Protein AF-A0A3B9GZ99-F1 (afdb_monomer_lite)

Sequence (59 aa):
MASTGAARLILASASPRRQQLLAQIGIVPDAICPTDIDESRRKDESPRALAERLAREKA

InterPro domains:
  IPR003697 Nucleoside triphosphate pyrophosphatase Maf-like protein [PF02545] (8-59)
  IPR029001 Inosine triphosphate pyrophosphatase-like [G3DSA:3.90.950.10] (2-59)
  IPR029001 Inosine triphosphate pyrophosphatase-like [SSF52972] (8-59)

Secondary structure (DSSP, 8-state):
----PPPPPEE----HHHHHHHHHTT---SEE-------PPPTT--HHHHHHHHHHHH-

Foldseek 3Di:
DDPPDPDFFEAQDPDPVVQVVCVVVVHHGPYYHHDDDDLDDDPPQDPVNSVVVVVVVSD

Structure (mmCIF, N/CA/C/O backbone):
data_AF-A0A3B9GZ99-F1
#
_entry.id   AF-A0A3B9GZ99-F1
#
loop_
_atom_site.group_PDB
_atom_site.id
_atom_site.type_symbol
_atom_site.label_atom_id
_atom_site.label_alt_id
_atom_site.label_comp_id
_atom_site.label_asym_id
_atom_site.label_entity_id
_atom_site.label_seq_id
_atom_site.pdbx_PDB_ins_code
_atom_site.Cartn_x
_atom_site.Cartn_y
_atom_site.Cartn_z
_atom_site.occupancy
_atom_site.B_iso_or_equiv
_atom_site.auth_seq_id
_atom_site.auth_comp_id
_atom_site.auth_asym_id
_atom_site.auth_atom_id
_atom_site.pdbx_PDB_model_num
ATOM 1 N N . MET A 1 1 ? -15.617 28.734 14.191 1.00 41.47 1 MET A N 1
ATOM 2 C CA . MET A 1 1 ? -14.728 27.565 14.354 1.00 41.47 1 MET A CA 1
ATOM 3 C C . MET A 1 1 ? -15.336 26.433 13.548 1.00 41.47 1 MET A C 1
ATOM 5 O O . MET A 1 1 ? -16.369 25.917 13.951 1.00 41.47 1 MET A O 1
ATOM 9 N N . ALA A 1 2 ? -14.809 26.154 12.353 1.00 44.22 2 ALA A N 1
ATOM 10 C CA . ALA A 1 2 ? -15.332 25.075 11.523 1.00 44.22 2 ALA A CA 1
ATOM 11 C C . ALA A 1 2 ? -15.034 23.742 12.220 1.00 44.22 2 ALA A C 1
ATOM 13 O O . ALA A 1 2 ? -13.878 23.432 12.494 1.00 44.22 2 ALA A O 1
ATOM 14 N N . SER A 1 3 ? -16.085 22.998 12.556 1.00 48.09 3 SER A N 1
ATOM 15 C CA . SER A 1 3 ? -15.980 21.592 12.928 1.00 48.09 3 SER A CA 1
ATOM 16 C C . SER A 1 3 ? -15.433 20.844 11.715 1.00 48.09 3 SER A C 1
ATOM 18 O O . SER A 1 3 ? -16.161 20.590 10.755 1.00 48.09 3 SER A O 1
ATOM 20 N N . THR A 1 4 ? -14.133 20.557 11.709 1.00 52.94 4 THR A N 1
ATOM 21 C CA . THR A 1 4 ? -13.544 19.619 10.758 1.00 52.94 4 THR A CA 1
ATOM 22 C C . THR A 1 4 ? -14.024 18.237 11.180 1.00 52.94 4 THR A C 1
ATOM 24 O O . THR A 1 4 ? -13.395 17.582 12.008 1.00 52.94 4 THR A O 1
ATOM 27 N N . GLY A 1 5 ? -15.191 17.817 10.686 1.00 59.75 5 GLY A N 1
ATOM 28 C CA . GLY A 1 5 ? -15.609 16.423 10.802 1.00 59.75 5 GLY A CA 1
ATOM 29 C C . GLY A 1 5 ? -14.457 15.544 10.319 1.00 59.75 5 GLY A C 1
ATOM 30 O O . GLY A 1 5 ? -13.894 15.819 9.258 1.00 59.75 5 GLY A O 1
ATOM 31 N N . ALA A 1 6 ? -14.048 14.567 11.132 1.00 74.88 6 ALA A N 1
ATOM 32 C CA . ALA A 1 6 ? -12.912 13.707 10.825 1.00 74.88 6 ALA A CA 1
ATOM 33 C C . ALA A 1 6 ? -13.050 13.161 9.395 1.00 74.88 6 ALA A C 1
ATOM 35 O O . ALA A 1 6 ? -14.086 12.592 9.038 1.00 74.88 6 ALA A O 1
ATOM 36 N N . ALA A 1 7 ? -12.040 13.404 8.555 1.00 83.69 7 ALA A N 1
ATOM 37 C CA . ALA A 1 7 ? -12.041 12.907 7.188 1.00 83.69 7 ALA A CA 1
ATOM 38 C C . ALA A 1 7 ? -12.112 11.375 7.224 1.00 83.69 7 ALA A C 1
ATOM 40 O O . ALA A 1 7 ? -11.326 10.742 7.927 1.00 83.69 7 ALA A O 1
ATOM 41 N N . ARG A 1 8 ? -13.062 10.794 6.482 1.00 89.94 8 ARG A N 1
ATOM 42 C CA . ARG A 1 8 ? -13.221 9.339 6.409 1.00 89.94 8 ARG A CA 1
ATOM 43 C C . ARG A 1 8 ? -12.009 8.713 5.727 1.00 89.94 8 ARG A C 1
ATOM 45 O O . ARG A 1 8 ? -11.650 9.113 4.620 1.00 89.94 8 ARG A O 1
ATOM 52 N N . LEU A 1 9 ? -11.411 7.716 6.366 1.00 90.94 9 LEU A N 1
ATOM 53 C CA . LEU A 1 9 ? -10.317 6.931 5.818 1.00 90.94 9 LEU A CA 1
ATOM 54 C C . LEU A 1 9 ? -10.880 5.756 5.015 1.00 90.94 9 LEU A C 1
ATOM 56 O O . LEU A 1 9 ? -11.500 4.853 5.570 1.00 90.94 9 LEU A O 1
ATOM 60 N N . ILE A 1 10 ? -10.628 5.732 3.709 1.00 93.44 10 ILE A N 1
ATOM 61 C CA . ILE A 1 10 ? -11.095 4.666 2.815 1.00 93.44 10 ILE A CA 1
ATOM 62 C C . ILE A 1 10 ? -9.898 3.834 2.350 1.00 93.44 10 ILE A C 1
ATOM 64 O O . ILE A 1 10 ? -8.901 4.373 1.875 1.00 93.44 10 ILE A O 1
ATOM 68 N N . LEU A 1 11 ? -9.994 2.507 2.458 1.00 93.00 11 LEU A N 1
ATOM 69 C CA . LEU A 1 11 ? -9.001 1.583 1.917 1.00 93.00 11 LEU A CA 1
ATOM 70 C C . LEU A 1 11 ? -9.366 1.208 0.479 1.00 93.00 11 LEU A C 1
ATOM 72 O O . LEU A 1 11 ? -10.231 0.362 0.248 1.00 93.00 11 LEU A O 1
ATOM 76 N N . ALA A 1 12 ? -8.650 1.779 -0.486 1.00 93.81 12 ALA A N 1
ATOM 77 C CA . ALA A 1 12 ? -8.872 1.533 -1.908 1.00 93.81 12 ALA A CA 1
ATOM 78 C C . ALA A 1 12 ? -8.239 0.218 -2.421 1.00 93.81 12 ALA A C 1
ATOM 80 O O . ALA A 1 12 ? -7.503 0.179 -3.407 1.00 93.81 12 ALA A O 1
ATOM 81 N N . SER A 1 13 ? -8.397 -0.877 -1.673 1.00 89.69 13 SER A N 1
ATOM 82 C CA . SER A 1 13 ? -7.726 -2.149 -1.956 1.00 89.69 13 SER A CA 1
ATOM 83 C C . SER A 1 13 ? -8.532 -3.335 -1.441 1.00 89.69 13 SER A C 1
ATOM 85 O O . SER A 1 13 ? -8.762 -3.443 -0.242 1.00 89.69 13 SER A O 1
ATOM 87 N N . 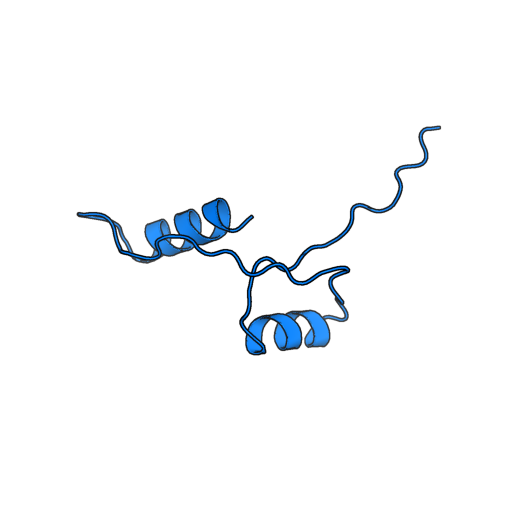ALA A 1 14 ? -8.807 -4.306 -2.317 1.00 87.62 14 ALA A N 1
ATOM 88 C CA . ALA A 1 14 ? -9.414 -5.589 -1.946 1.00 87.62 14 ALA A CA 1
ATOM 89 C C . ALA A 1 14 ? -8.477 -6.542 -1.175 1.00 87.62 14 ALA A C 1
ATOM 91 O O . ALA A 1 14 ? -8.917 -7.584 -0.706 1.00 87.62 14 ALA A O 1
ATOM 92 N N . SER A 1 15 ? -7.178 -6.239 -1.068 1.00 90.06 15 SER A N 1
ATOM 93 C CA . SER A 1 15 ? -6.203 -7.143 -0.441 1.00 90.06 15 SER A CA 1
ATOM 94 C C . SER A 1 15 ? -6.414 -7.272 1.079 1.00 90.06 15 SER A C 1
ATOM 96 O O . SER A 1 15 ? -6.164 -6.293 1.794 1.00 90.06 15 SER A O 1
ATOM 98 N N . PRO A 1 16 ? -6.730 -8.477 1.606 1.00 90.94 16 PRO A N 1
ATOM 99 C CA . PRO A 1 16 ? -6.871 -8.703 3.049 1.00 90.94 16 PRO A CA 1
ATOM 100 C C . PRO A 1 16 ? -5.586 -8.388 3.820 1.00 90.94 16 PRO A C 1
ATOM 102 O O . PRO A 1 16 ? -5.621 -7.899 4.946 1.00 90.94 16 PRO A O 1
ATOM 105 N N . ARG A 1 17 ? -4.425 -8.586 3.180 1.00 94.62 17 ARG A N 1
ATOM 106 C CA . ARG A 1 17 ? -3.119 -8.278 3.775 1.00 94.62 17 ARG A CA 1
ATOM 107 C C . ARG A 1 17 ? -2.952 -6.787 4.070 1.00 94.62 17 ARG A C 1
ATOM 109 O O . ARG A 1 17 ? -2.363 -6.440 5.086 1.00 94.62 17 ARG A O 1
ATOM 116 N N . ARG A 1 18 ? -3.486 -5.890 3.228 1.00 93.00 18 ARG A N 1
ATOM 117 C CA . ARG A 1 18 ? -3.408 -4.438 3.488 1.00 93.00 18 ARG A CA 1
ATOM 118 C C . ARG A 1 18 ? -4.277 -4.021 4.669 1.00 93.00 18 ARG A C 1
ATOM 120 O O . ARG A 1 18 ? -3.836 -3.214 5.478 1.00 93.00 18 ARG A O 1
ATOM 127 N N . GLN A 1 19 ? -5.464 -4.607 4.800 1.00 92.38 19 GLN A N 1
ATOM 128 C CA . GLN A 1 19 ? -6.312 -4.388 5.970 1.00 92.38 19 GLN A CA 1
ATOM 129 C C . GLN A 1 19 ? -5.613 -4.858 7.255 1.00 92.38 19 GLN A C 1
ATOM 131 O O . GLN A 1 19 ? -5.592 -4.129 8.240 1.00 92.38 19 GLN A O 1
ATOM 136 N N . GLN A 1 20 ? -4.981 -6.035 7.227 1.00 94.25 20 GLN A N 1
ATOM 137 C CA . GLN A 1 20 ? -4.219 -6.554 8.366 1.00 94.25 20 GLN A CA 1
ATOM 138 C C . GLN A 1 20 ? -3.038 -5.652 8.748 1.00 94.25 20 GLN A C 1
ATOM 140 O O . GLN A 1 20 ? -2.798 -5.451 9.933 1.00 94.25 20 GLN A O 1
ATOM 145 N N . LEU A 1 21 ? -2.313 -5.091 7.774 1.00 95.12 21 LEU A N 1
ATOM 146 C CA . LEU A 1 21 ? -1.214 -4.156 8.044 1.00 95.12 21 LEU A CA 1
ATOM 147 C C . LEU A 1 21 ? -1.700 -2.865 8.714 1.00 95.12 21 LEU A C 1
ATOM 149 O O . LEU A 1 21 ? -1.066 -2.397 9.653 1.00 95.12 21 LEU A O 1
ATOM 153 N N . LEU A 1 22 ? -2.833 -2.313 8.270 1.00 94.94 22 LEU A N 1
ATOM 154 C CA . LEU A 1 22 ? -3.449 -1.157 8.928 1.00 94.94 22 LEU A CA 1
ATOM 155 C C . LEU A 1 22 ? -3.901 -1.504 10.352 1.00 94.94 22 LEU A C 1
ATOM 157 O O . LEU A 1 22 ? -3.622 -0.756 11.288 1.00 94.94 22 LEU A O 1
ATOM 161 N N . ALA A 1 23 ? -4.505 -2.679 10.537 1.00 94.06 23 ALA A N 1
ATOM 162 C CA . ALA A 1 23 ? -4.926 -3.149 11.851 1.00 94.06 23 ALA A CA 1
ATOM 163 C C . ALA A 1 23 ? -3.742 -3.331 12.821 1.00 94.06 23 ALA A C 1
ATOM 165 O O . ALA A 1 23 ? -3.870 -3.005 13.998 1.00 94.06 23 ALA A O 1
ATOM 166 N N . GLN A 1 24 ? -2.576 -3.780 12.338 1.00 96.25 24 GLN A N 1
ATOM 167 C CA . GLN A 1 24 ? -1.357 -3.907 13.155 1.00 96.25 24 GLN A CA 1
ATOM 168 C C . GLN A 1 24 ? -0.879 -2.570 13.734 1.00 96.25 24 GLN A C 1
ATOM 170 O O . GLN A 1 24 ? -0.292 -2.556 14.813 1.00 96.25 24 GLN A O 1
ATOM 175 N N . ILE A 1 25 ? -1.146 -1.456 13.049 1.00 96.06 25 ILE A N 1
ATOM 176 C CA . ILE A 1 25 ? -0.821 -0.102 13.523 1.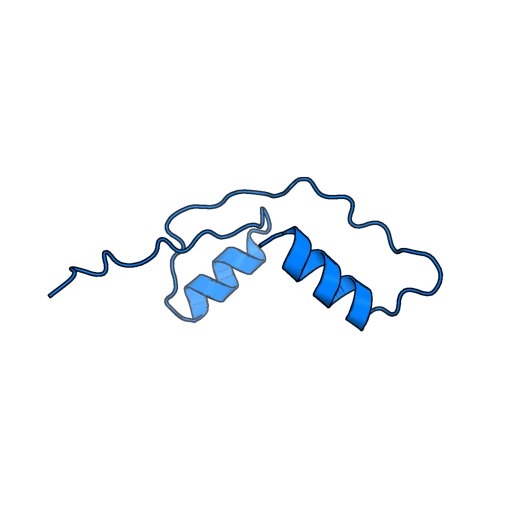00 96.06 25 ILE A CA 1
ATOM 177 C C . ILE A 1 25 ? -2.025 0.609 14.163 1.00 96.06 25 ILE A C 1
ATOM 179 O O . ILE A 1 25 ? -1.981 1.816 14.383 1.00 96.06 25 ILE A O 1
ATOM 183 N N . GLY A 1 26 ? -3.103 -0.123 14.467 1.00 93.88 26 GLY A N 1
ATOM 184 C CA . GLY A 1 26 ? -4.292 0.407 15.138 1.00 93.88 26 GLY A CA 1
ATOM 185 C C . GLY A 1 26 ? -5.210 1.253 14.251 1.00 93.88 26 GLY A C 1
ATOM 186 O O . GLY A 1 26 ? -6.060 1.971 14.770 1.00 93.88 26 GLY A O 1
ATOM 187 N N . ILE A 1 27 ? -5.058 1.183 12.927 1.00 93.25 27 ILE A N 1
ATOM 188 C CA . ILE A 1 27 ? -5.885 1.924 11.973 1.00 93.25 27 ILE A CA 1
ATOM 189 C C . ILE A 1 27 ? -6.962 1.002 11.401 1.00 93.25 27 ILE A C 1
ATOM 191 O O . ILE A 1 27 ? -6.665 -0.019 10.779 1.00 93.25 27 ILE A O 1
ATOM 195 N N . VAL A 1 28 ? -8.225 1.400 11.558 1.00 92.19 28 VAL A N 1
ATOM 196 C CA . VAL A 1 28 ? -9.375 0.750 10.923 1.00 92.19 28 VAL A CA 1
ATOM 197 C C . VAL A 1 28 ? -9.960 1.723 9.897 1.00 92.19 28 VAL A C 1
ATOM 199 O O . VAL A 1 28 ? -10.373 2.813 10.287 1.00 92.19 28 VAL A O 1
ATOM 202 N N . PRO A 1 29 ? -9.967 1.387 8.595 1.00 91.38 29 PRO A N 1
ATOM 203 C CA . PRO A 1 29 ? -10.603 2.229 7.590 1.00 91.38 29 PRO A CA 1
ATOM 204 C C . PRO A 1 29 ? -12.128 2.215 7.764 1.00 91.38 29 PRO A C 1
ATOM 206 O O . PRO A 1 29 ? -12.714 1.172 8.051 1.00 91.38 29 PRO A O 1
ATOM 209 N N . ASP A 1 30 ? -12.770 3.354 7.522 1.00 92.62 30 ASP A N 1
ATOM 210 C CA . ASP A 1 30 ? -14.226 3.517 7.572 1.00 92.62 30 ASP A CA 1
ATOM 211 C C . ASP A 1 30 ? -14.939 2.745 6.452 1.00 92.62 30 ASP A C 1
ATOM 213 O O . ASP A 1 30 ? -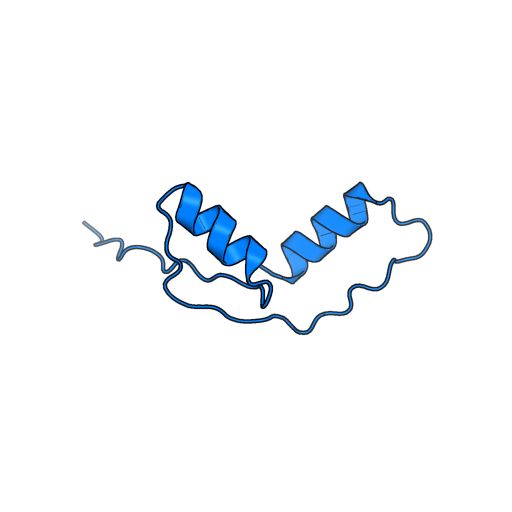16.100 2.361 6.583 1.00 92.62 30 ASP A O 1
ATOM 217 N N . ALA A 1 31 ? -14.251 2.532 5.328 1.00 91.44 31 ALA A N 1
ATOM 218 C CA . ALA A 1 31 ? -14.756 1.763 4.198 1.00 91.44 31 ALA A CA 1
ATOM 219 C C . ALA A 1 31 ? -13.620 1.080 3.431 1.00 91.44 31 ALA A C 1
ATOM 221 O O . ALA A 1 31 ? -12.484 1.555 3.409 1.00 91.44 31 ALA A O 1
ATOM 222 N N . ILE A 1 32 ? -13.945 -0.016 2.747 1.00 90.56 32 ILE A N 1
ATOM 223 C CA . ILE A 1 32 ? -13.053 -0.692 1.802 1.00 90.56 32 ILE A CA 1
ATOM 224 C C . ILE A 1 32 ? -13.695 -0.574 0.427 1.00 90.56 32 ILE A C 1
ATOM 226 O O . ILE A 1 32 ? -14.801 -1.067 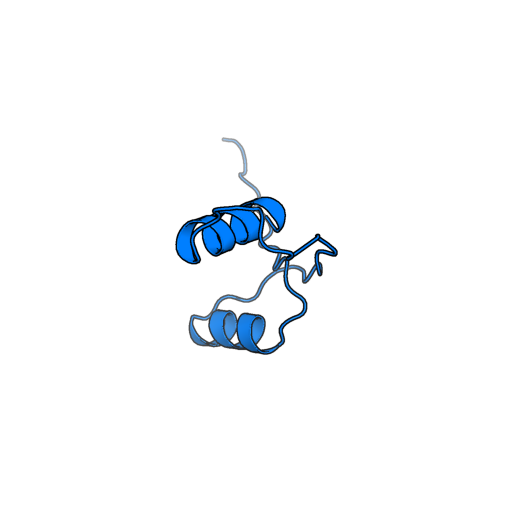0.222 1.00 90.56 32 ILE A O 1
ATOM 230 N N . CYS A 1 33 ? -13.009 0.081 -0.503 1.00 91.00 33 CYS A N 1
ATOM 231 C CA . CYS A 1 33 ? -13.499 0.312 -1.856 1.00 91.00 33 CYS A CA 1
ATOM 232 C C . CYS A 1 33 ? -12.467 -0.209 -2.864 1.00 91.00 33 CYS A C 1
ATOM 234 O O . CYS A 1 33 ? -11.541 0.513 -3.221 1.00 91.00 33 CYS A O 1
ATOM 236 N N . PRO A 1 34 ? -12.546 -1.481 -3.282 1.00 86.06 34 PRO A N 1
ATOM 237 C CA . PRO A 1 34 ? -11.666 -2.008 -4.316 1.00 86.06 34 PRO A CA 1
ATOM 238 C C . PRO A 1 34 ? -11.714 -1.151 -5.581 1.00 86.06 34 PRO A C 1
ATOM 240 O O . PRO A 1 34 ? -12.790 -0.879 -6.105 1.00 86.06 34 PRO A O 1
ATOM 243 N N . THR A 1 35 ? -10.549 -0.752 -6.075 1.00 84.56 35 THR A N 1
ATOM 244 C CA . THR A 1 35 ? -10.412 -0.044 -7.346 1.00 84.56 35 THR A CA 1
ATOM 245 C C . THR A 1 35 ? -10.085 -1.032 -8.459 1.00 84.56 35 THR A C 1
ATOM 247 O O . THR A 1 35 ? -9.166 -1.842 -8.330 1.00 84.56 35 THR A O 1
ATOM 250 N N . ASP A 1 36 ? -10.860 -0.961 -9.539 1.00 85.06 36 ASP A N 1
ATOM 251 C CA . ASP A 1 36 ? -10.667 -1.741 -10.762 1.00 85.06 36 ASP A CA 1
ATOM 252 C C . ASP A 1 36 ? -9.939 -0.862 -11.784 1.00 85.06 36 ASP A C 1
ATOM 254 O O . ASP A 1 36 ? -10.554 -0.146 -12.575 1.00 85.06 36 ASP A O 1
ATOM 258 N N . ILE A 1 37 ? -8.611 -0.806 -11.659 1.00 87.62 37 ILE A N 1
ATOM 259 C CA . ILE A 1 37 ? -7.740 -0.024 -12.543 1.00 87.62 37 ILE A CA 1
ATOM 260 C C . ILE A 1 37 ? -6.805 -0.950 -13.313 1.00 87.62 37 ILE A C 1
ATOM 262 O O . ILE A 1 37 ? -6.457 -2.034 -12.844 1.00 87.62 37 ILE A O 1
ATOM 266 N N . ASP A 1 38 ? -6.337 -0.490 -14.471 1.00 89.38 38 ASP A N 1
ATOM 267 C CA . ASP A 1 38 ? -5.342 -1.224 -15.245 1.00 89.38 38 ASP A CA 1
ATOM 268 C C . ASP A 1 38 ? -3.957 -1.150 -14.577 1.00 89.38 38 ASP A C 1
ATOM 270 O O . ASP A 1 38 ? -3.267 -0.124 -14.583 1.00 89.38 38 ASP A O 1
ATOM 274 N N . GLU A 1 39 ? -3.539 -2.277 -14.000 1.00 91.12 39 GLU A N 1
ATOM 275 C CA . GLU A 1 39 ? -2.236 -2.434 -13.351 1.00 91.12 39 GLU A CA 1
ATOM 276 C C . GLU A 1 39 ? -1.096 -2.749 -14.336 1.00 91.12 39 GLU A C 1
ATOM 278 O O . GLU A 1 39 ? 0.059 -2.898 -13.922 1.00 91.12 39 GLU A O 1
ATOM 283 N N . SER A 1 40 ? -1.389 -2.835 -15.639 1.00 94.19 40 SER A N 1
ATOM 284 C CA . SER A 1 40 ? -0.399 -3.135 -16.673 1.00 94.19 40 SER A CA 1
ATOM 285 C C . SER A 1 40 ? 0.721 -2.098 -16.692 1.00 94.19 40 SER A C 1
ATOM 287 O O . SER A 1 40 ? 0.509 -0.884 -16.590 1.00 94.19 40 SER A O 1
ATOM 289 N N . ARG A 1 41 ? 1.955 -2.587 -16.839 1.00 93.62 41 ARG A N 1
ATOM 290 C CA . ARG A 1 41 ? 3.138 -1.732 -16.968 1.00 93.62 41 ARG A CA 1
ATOM 291 C C . ARG A 1 41 ? 3.102 -0.983 -18.284 1.00 93.62 41 ARG A C 1
ATOM 293 O O . ARG A 1 41 ? 2.902 -1.584 -19.338 1.00 93.62 41 ARG A O 1
ATOM 300 N N . ARG A 1 42 ? 3.377 0.317 -18.229 1.00 93.38 42 ARG A N 1
ATOM 301 C CA . ARG A 1 42 ? 3.611 1.117 -19.432 1.00 93.38 42 ARG A CA 1
ATOM 302 C C . ARG A 1 42 ? 5.004 0.824 -19.994 1.00 93.38 42 ARG A C 1
ATOM 304 O O . ARG A 1 42 ? 5.895 0.342 -19.288 1.00 93.38 42 ARG A O 1
ATOM 311 N N . LYS A 1 43 ? 5.198 1.113 -21.282 1.00 93.38 43 LYS A N 1
ATOM 312 C CA . LYS A 1 43 ? 6.509 0.988 -21.930 1.00 93.38 43 LYS A CA 1
ATOM 313 C C . LYS A 1 43 ? 7.524 1.883 -21.207 1.00 93.38 43 LYS A C 1
ATOM 315 O O . LYS A 1 43 ? 7.208 3.024 -20.886 1.00 93.38 43 LYS A O 1
ATOM 320 N N . ASP A 1 44 ? 8.707 1.336 -20.936 1.00 93.62 44 ASP A N 1
ATOM 321 C CA . ASP A 1 44 ? 9.816 2.007 -20.241 1.00 93.62 44 ASP A CA 1
ATOM 322 C C . ASP A 1 44 ? 9.495 2.460 -18.795 1.00 93.62 44 ASP A C 1
ATOM 324 O O . ASP A 1 44 ? 10.221 3.249 -18.191 1.00 93.62 44 ASP A O 1
ATOM 328 N N . GLU A 1 45 ? 8.430 1.916 -18.189 1.00 94.88 45 GLU A N 1
ATOM 329 C CA . GLU A 1 45 ? 8.034 2.228 -16.815 1.00 94.88 45 GLU A CA 1
ATOM 330 C C . GLU A 1 45 ? 8.839 1.414 -15.785 1.00 94.88 45 GLU A C 1
ATOM 332 O O . GLU A 1 45 ? 8.742 0.181 -15.675 1.00 94.88 45 GLU A O 1
ATOM 337 N N . SER A 1 46 ? 9.631 2.118 -14.973 1.00 96.50 46 SER A N 1
ATOM 338 C CA . SER A 1 46 ? 10.396 1.495 -13.889 1.00 96.50 46 SER A CA 1
ATOM 339 C C . SER A 1 46 ? 9.473 0.906 -12.804 1.00 96.50 46 SER A C 1
ATOM 341 O O . SER A 1 46 ? 8.357 1.393 -12.612 1.00 96.50 46 SER A O 1
ATOM 343 N N . PRO A 1 47 ? 9.915 -0.114 -12.035 1.00 94.69 47 PRO A N 1
ATOM 344 C CA . PRO A 1 47 ? 9.098 -0.694 -10.961 1.00 94.69 47 PRO A CA 1
ATOM 345 C C . PRO A 1 47 ? 8.617 0.333 -9.931 1.00 94.69 47 PRO A C 1
ATOM 347 O O . PRO A 1 47 ? 7.495 0.245 -9.440 1.00 94.69 47 PRO A O 1
ATOM 350 N N . ARG A 1 48 ? 9.465 1.318 -9.619 1.00 95.88 48 ARG A N 1
ATOM 351 C CA . ARG A 1 48 ? 9.131 2.388 -8.680 1.00 95.88 48 ARG A CA 1
ATOM 352 C C . ARG A 1 48 ? 8.077 3.330 -9.254 1.00 95.88 48 ARG A C 1
ATOM 354 O O . ARG A 1 48 ? 7.104 3.622 -8.569 1.00 95.88 48 ARG A O 1
ATOM 361 N N . ALA A 1 49 ? 8.252 3.752 -10.508 1.00 95.56 49 ALA A N 1
ATOM 362 C CA . ALA A 1 49 ? 7.296 4.621 -11.190 1.00 95.56 49 ALA A CA 1
ATOM 363 C C . ALA A 1 49 ? 5.920 3.951 -11.317 1.00 95.56 49 ALA A C 1
ATOM 365 O O . ALA A 1 49 ? 4.913 4.580 -11.010 1.00 95.56 49 ALA A O 1
ATOM 366 N N . LEU A 1 50 ? 5.892 2.657 -11.657 1.00 95.19 50 LEU A N 1
ATOM 367 C CA . LEU A 1 50 ? 4.670 1.855 -11.670 1.00 95.19 50 LEU A CA 1
ATOM 368 C C . LEU A 1 50 ? 3.973 1.879 -10.306 1.00 95.19 50 LEU A C 1
ATOM 370 O O . LEU A 1 50 ? 2.787 2.180 -10.226 1.00 95.19 50 LEU A O 1
ATOM 374 N N . ALA A 1 51 ? 4.695 1.563 -9.227 1.00 93.69 51 ALA A N 1
ATOM 375 C CA . ALA A 1 51 ? 4.110 1.501 -7.890 1.00 93.69 51 ALA A CA 1
ATOM 376 C C . ALA A 1 51 ? 3.542 2.857 -7.444 1.00 93.69 51 ALA A C 1
ATOM 378 O O . ALA A 1 51 ? 2.440 2.910 -6.902 1.00 93.69 51 ALA A O 1
ATOM 379 N N . GLU A 1 52 ? 4.265 3.950 -7.703 1.00 94.69 52 GLU A N 1
ATOM 380 C CA . GLU A 1 52 ? 3.805 5.308 -7.404 1.00 94.69 52 GLU A CA 1
ATOM 381 C C . GLU A 1 52 ? 2.579 5.690 -8.242 1.00 94.69 52 GLU A C 1
ATOM 383 O O . GLU A 1 52 ? 1.622 6.247 -7.703 1.00 94.69 52 GLU A O 1
ATOM 388 N N . ARG A 1 53 ? 2.569 5.357 -9.538 1.00 95.69 53 ARG A N 1
ATOM 389 C CA . ARG A 1 53 ? 1.426 5.604 -10.420 1.00 95.69 53 ARG A CA 1
ATOM 390 C C . ARG A 1 53 ? 0.191 4.848 -9.951 1.00 95.69 53 ARG A C 1
ATOM 392 O O . ARG A 1 53 ? -0.844 5.470 -9.754 1.00 95.69 53 ARG A O 1
ATOM 399 N N . LEU A 1 54 ? 0.302 3.539 -9.737 1.00 93.38 54 LEU A N 1
ATOM 400 C CA . LEU A 1 54 ? -0.825 2.722 -9.287 1.00 93.38 54 LEU A CA 1
ATOM 401 C C . LEU A 1 54 ? -1.316 3.165 -7.909 1.00 93.38 54 LEU A C 1
ATOM 403 O O . LEU A 1 54 ? -2.515 3.183 -7.672 1.00 93.38 54 LEU A O 1
ATOM 407 N N . ALA A 1 55 ? -0.424 3.568 -7.001 1.00 92.12 55 ALA A N 1
ATOM 408 C CA . ALA A 1 55 ? -0.838 4.113 -5.711 1.00 92.12 55 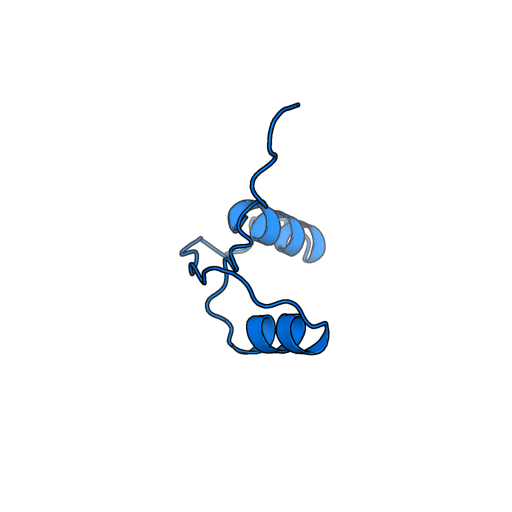ALA A CA 1
ATOM 409 C C . ALA A 1 55 ? -1.657 5.405 -5.862 1.00 92.12 55 ALA A C 1
ATOM 411 O O . ALA A 1 55 ? -2.631 5.578 -5.139 1.00 92.12 55 ALA A O 1
ATOM 412 N N . ARG A 1 56 ? -1.286 6.283 -6.805 1.00 91.75 56 ARG A N 1
ATOM 413 C CA . ARG A 1 56 ? -2.032 7.515 -7.105 1.00 91.75 56 ARG A CA 1
ATOM 414 C C . ARG A 1 56 ? -3.342 7.250 -7.834 1.00 91.75 56 ARG A C 1
ATOM 416 O O . ARG A 1 56 ? -4.320 7.902 -7.530 1.00 91.75 56 ARG A O 1
ATOM 423 N N . GLU A 1 57 ? -3.366 6.319 -8.782 1.00 91.25 57 GLU A N 1
ATOM 424 C CA . GLU A 1 57 ? -4.588 5.975 -9.522 1.00 91.25 57 GLU A CA 1
ATOM 425 C C . GLU A 1 57 ? -5.616 5.258 -8.633 1.00 91.25 57 GLU A C 1
ATOM 427 O O . GLU A 1 57 ? -6.814 5.350 -8.885 1.00 91.25 57 GLU A O 1
ATOM 432 N N . LYS A 1 58 ? -5.167 4.560 -7.581 1.00 88.31 58 LYS A N 1
ATOM 433 C CA . LYS A 1 58 ? -6.058 3.919 -6.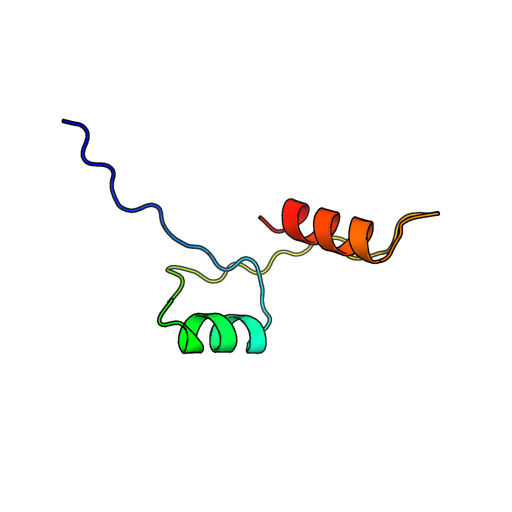604 1.00 88.31 58 LYS A CA 1
ATOM 434 C C . LYS A 1 58 ? -6.603 4.876 -5.537 1.00 88.31 58 LYS A C 1
ATOM 436 O O . LYS A 1 58 ? -7.568 4.490 -4.887 1.00 88.31 58 LYS A O 1
ATOM 441 N N . ALA A 1 59 ? -5.981 6.033 -5.303 1.00 85.94 59 ALA A N 1
ATOM 442 C CA . ALA A 1 59 ? -6.304 6.950 -4.200 1.00 85.94 59 ALA A CA 1
ATOM 443 C C . ALA A 1 59 ? -7.208 8.103 -4.650 1.00 85.94 59 ALA A C 1
ATOM 445 O O . ALA A 1 59 ? -8.150 8.414 -3.888 1.00 85.94 59 ALA A O 1
#

Radius of gyration: 14.77 Å; chains: 1; bounding box: 26×36×37 Å

Organism: NCBI:txid81029

pLDDT: mean 88.19, std 12.54, range [41.47, 96.5]